Protein AF-A0A9D5SQY1-F1 (afdb_monomer_lite)

pLDDT: mean 90.82, std 10.07, range [55.66, 98.56]

Radius of gyration: 13.97 Å; chains: 1; bounding box: 34×31×27 Å

Foldseek 3Di:
DVVVVCVVVQWDADPVGHIDGNDPPALLVVCLVCVLVCPPPDPVVNVVSLVRNCVRPVVSSVVSVVQCPDPVSGSD

Structure (mmCIF, N/CA/C/O backbone):
data_AF-A0A9D5SQY1-F1
#
_entry.id   AF-A0A9D5SQY1-F1
#
loop_
_atom_site.group_PDB
_atom_site.id
_atom_site.type_symbol
_atom_site.label_atom_id
_atom_site.label_alt_id
_atom_site.label_comp_id
_atom_site.label_asym_id
_atom_site.label_entity_id
_atom_site.label_seq_id
_atom_site.pdbx_PDB_ins_code
_atom_site.Cartn_x
_atom_site.Cartn_y
_atom_site.Cartn_z
_atom_site.occupancy
_atom_site.B_iso_or_equiv
_atom_site.auth_seq_id
_atom_site.auth_comp_id
_atom_site.auth_asym_id
_atom_site.auth_atom_id
_atom_site.pdbx_PDB_model_num
ATOM 1 N N . MET A 1 1 ? -15.933 13.929 11.915 1.00 76.00 1 MET A N 1
ATOM 2 C CA . MET A 1 1 ? -16.935 12.849 11.767 1.00 76.00 1 MET A CA 1
ATOM 3 C C . MET A 1 1 ? -16.406 11.703 10.906 1.00 76.00 1 MET A C 1
ATOM 5 O O . MET A 1 1 ? -16.310 10.599 11.416 1.00 76.00 1 MET A O 1
ATOM 9 N N . LEU A 1 2 ? -15.958 11.955 9.667 1.00 87.56 2 LEU A N 1
ATOM 10 C CA . LEU A 1 2 ? -15.467 10.903 8.758 1.00 87.56 2 LEU A CA 1
ATOM 11 C C . LEU A 1 2 ? -14.286 10.074 9.307 1.00 87.56 2 LEU A C 1
ATOM 13 O O . LEU A 1 2 ? -14.301 8.856 9.199 1.00 87.56 2 LEU A O 1
ATOM 17 N N . THR A 1 3 ? -13.288 10.703 9.935 1.00 86.38 3 THR A N 1
ATOM 18 C CA . THR A 1 3 ? -12.123 9.992 10.503 1.00 86.38 3 THR A CA 1
ATOM 19 C C . THR A 1 3 ? -12.501 9.037 11.634 1.00 86.38 3 THR A C 1
ATOM 21 O O . THR A 1 3 ? -11.956 7.943 11.724 1.00 86.38 3 THR A O 1
ATOM 24 N N . ALA A 1 4 ? -13.455 9.433 12.482 1.00 88.62 4 ALA A N 1
ATOM 25 C CA . ALA A 1 4 ? -13.949 8.577 13.557 1.00 88.62 4 ALA A CA 1
ATOM 26 C C . ALA A 1 4 ? -14.667 7.347 12.982 1.00 88.62 4 ALA A C 1
ATOM 28 O O . ALA A 1 4 ? -14.374 6.232 13.398 1.00 88.62 4 ALA A O 1
ATOM 29 N N . LEU A 1 5 ? -15.498 7.554 11.953 1.00 91.25 5 LEU A N 1
ATOM 30 C CA . LEU A 1 5 ? -16.190 6.478 11.244 1.00 91.25 5 LEU A CA 1
ATOM 31 C C . LEU A 1 5 ? -15.205 5.499 10.585 1.00 91.25 5 LEU A C 1
ATOM 33 O O . LEU A 1 5 ? -15.338 4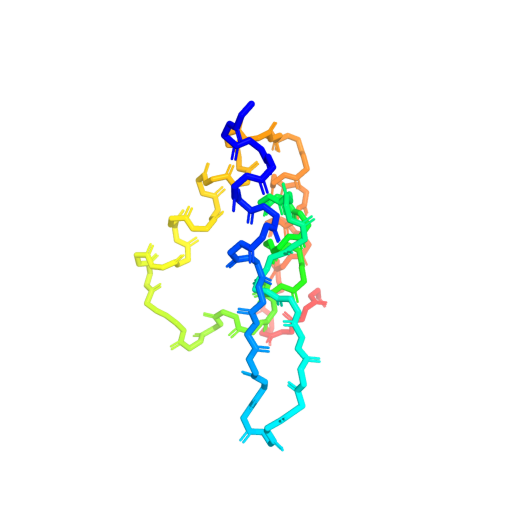.290 10.731 1.00 91.25 5 LEU A O 1
ATOM 37 N N . LYS A 1 6 ? -14.171 6.015 9.906 1.00 90.56 6 LYS A N 1
ATOM 38 C CA . LYS A 1 6 ? -13.107 5.184 9.319 1.00 90.56 6 LYS A CA 1
ATOM 39 C C . LYS A 1 6 ? -12.402 4.334 10.374 1.00 90.56 6 LYS A C 1
ATOM 41 O O . LYS A 1 6 ? -12.096 3.185 10.099 1.00 90.56 6 LYS A O 1
ATOM 46 N N . ARG A 1 7 ? -12.160 4.885 11.568 1.00 89.56 7 ARG A N 1
ATOM 47 C CA . ARG A 1 7 ? -11.507 4.161 12.665 1.00 89.56 7 ARG A CA 1
ATOM 48 C C . ARG A 1 7 ? -12.392 3.055 13.237 1.00 89.56 7 ARG A C 1
ATOM 50 O O . ARG A 1 7 ? -11.877 1.982 13.517 1.00 89.56 7 ARG A O 1
ATOM 57 N N . GLU A 1 8 ? -13.690 3.304 13.395 1.00 91.69 8 GLU A N 1
ATOM 58 C CA . GLU A 1 8 ? -14.649 2.281 13.844 1.00 91.69 8 GLU A CA 1
ATOM 59 C C . GLU A 1 8 ? -14.806 1.140 12.831 1.00 91.69 8 GLU A C 1
ATOM 61 O O . GLU A 1 8 ? -15.000 -0.004 13.224 1.00 91.69 8 GLU A O 1
ATOM 66 N N . LEU A 1 9 ? -14.673 1.434 11.536 1.00 92.81 9 LEU A N 1
ATOM 67 C CA . LEU A 1 9 ? -14.754 0.443 10.459 1.00 92.81 9 LEU A CA 1
ATOM 68 C C . LEU A 1 9 ? -13.411 -0.237 10.137 1.00 92.81 9 LEU A C 1
ATOM 70 O O . LEU A 1 9 ? -13.343 -1.030 9.202 1.00 92.81 9 LEU A O 1
ATOM 74 N N . ASN A 1 10 ? -12.340 0.064 10.875 1.00 94.81 10 ASN A N 1
ATOM 75 C CA . ASN A 1 10 ? -10.992 -0.428 10.582 1.00 94.81 10 ASN A CA 1
ATOM 76 C C . ASN A 1 10 ? -10.683 -1.801 11.204 1.00 94.81 10 ASN A C 1
ATOM 78 O O . ASN A 1 10 ? -9.520 -2.171 11.291 1.00 94.81 10 ASN A O 1
ATOM 82 N N . ASP A 1 11 ? -11.676 -2.550 11.671 1.00 95.31 11 ASP A N 1
ATOM 83 C CA . ASP A 1 11 ? -11.488 -3.883 12.249 1.00 95.31 11 ASP A CA 1
ATOM 84 C C . ASP A 1 11 ? -11.696 -4.987 11.204 1.00 95.31 11 ASP A C 1
ATOM 86 O O . ASP A 1 11 ? -12.618 -4.937 10.392 1.00 95.31 11 ASP A O 1
ATOM 90 N N . THR A 1 12 ? -10.854 -6.017 11.243 1.00 95.12 12 THR A N 1
ATOM 91 C CA . THR A 1 12 ? -10.986 -7.227 10.424 1.00 95.12 12 THR A CA 1
ATOM 92 C C . THR A 1 12 ? -10.397 -8.443 11.149 1.00 95.12 12 THR A C 1
ATOM 94 O O . THR A 1 12 ? -9.956 -8.358 12.299 1.00 95.12 12 THR A O 1
ATOM 97 N N . TYR A 1 13 ? -10.398 -9.594 10.485 1.00 95.75 13 TYR A N 1
ATOM 98 C CA . TYR A 1 13 ? -9.817 -10.831 10.987 1.00 95.75 13 TYR A CA 1
ATOM 99 C C . TYR A 1 13 ? -8.774 -11.361 10.009 1.00 95.75 13 TYR A C 1
ATOM 101 O O . TYR A 1 13 ? -8.935 -11.274 8.792 1.00 95.75 13 TYR A O 1
ATOM 109 N N . THR A 1 14 ? -7.694 -11.914 10.545 1.00 92.88 14 THR A N 1
ATOM 110 C CA . THR A 1 14 ? -6.713 -12.678 9.771 1.00 92.88 14 THR A CA 1
ATOM 111 C C . THR A 1 14 ? -7.303 -14.017 9.316 1.00 92.88 14 THR A C 1
ATOM 113 O O . THR A 1 14 ? -8.346 -14.455 9.801 1.00 92.88 14 THR A O 1
ATOM 116 N N . GLU A 1 15 ? -6.603 -14.726 8.426 1.00 90.25 15 GLU A N 1
ATOM 117 C CA . GLU A 1 15 ? -7.033 -16.038 7.910 1.00 90.25 15 GLU A CA 1
ATOM 118 C C . GLU A 1 15 ? -7.225 -17.101 9.010 1.00 90.25 15 GLU A C 1
ATOM 120 O O . GLU A 1 15 ? -8.032 -18.012 8.860 1.00 90.25 15 GLU A O 1
ATOM 125 N N . ASN A 1 16 ? -6.527 -16.967 10.143 1.00 96.06 16 ASN A N 1
ATOM 126 C CA . ASN A 1 16 ? -6.685 -17.824 11.323 1.00 96.06 16 ASN A CA 1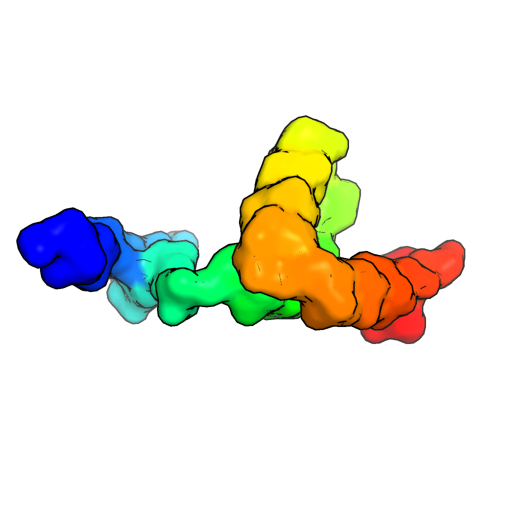
ATOM 127 C C . ASN A 1 16 ? -7.657 -17.261 12.383 1.00 96.06 16 ASN A C 1
ATOM 129 O O . ASN A 1 16 ? -7.677 -17.752 13.511 1.00 96.06 16 ASN A O 1
ATOM 133 N N . GLY A 1 17 ? -8.450 -16.238 12.052 1.00 95.56 17 GLY A N 1
ATOM 134 C CA . GLY A 1 17 ? -9.512 -15.707 12.912 1.00 95.56 17 GLY A CA 1
ATOM 135 C C . GLY A 1 17 ? -9.051 -14.769 14.032 1.00 95.56 17 GLY A C 1
ATOM 136 O O . GLY A 1 17 ? -9.842 -14.458 14.922 1.00 95.56 17 GLY A O 1
ATOM 137 N N . ALA A 1 18 ? -7.802 -14.295 14.019 1.00 96.56 18 ALA A N 1
ATOM 138 C CA . ALA A 1 18 ? -7.336 -13.307 14.990 1.00 96.56 18 ALA A CA 1
ATOM 139 C C . ALA A 1 18 ? -7.793 -11.898 14.585 1.00 96.56 18 ALA A C 1
ATOM 141 O O . ALA A 1 18 ? -7.711 -11.519 13.418 1.00 96.56 18 ALA A O 1
ATOM 142 N N . ARG A 1 19 ? -8.267 -11.104 15.553 1.00 95.62 19 ARG A N 1
ATOM 143 C CA . ARG A 1 19 ? -8.675 -9.713 15.307 1.00 95.62 19 ARG A CA 1
ATOM 144 C C . ARG A 1 19 ? -7.454 -8.860 14.954 1.00 95.62 19 ARG A C 1
ATOM 146 O O . ARG A 1 19 ? -6.457 -8.885 15.673 1.00 95.62 19 ARG A O 1
ATOM 153 N N . THR A 1 20 ? -7.554 -8.083 13.883 1.00 94.38 20 THR A N 1
ATOM 154 C CA . THR A 1 20 ? -6.515 -7.158 13.415 1.00 94.38 20 THR A CA 1
ATOM 155 C C . THR A 1 20 ? -7.146 -5.915 12.790 1.00 94.38 20 THR A C 1
ATOM 157 O O . THR A 1 20 ? -8.351 -5.880 12.552 1.00 94.38 20 THR A O 1
ATOM 160 N N . TYR A 1 21 ? -6.338 -4.897 12.505 1.00 94.44 21 TYR A N 1
ATOM 161 C CA . TYR A 1 21 ? -6.792 -3.737 11.745 1.00 94.44 21 TYR A CA 1
ATOM 162 C C . TYR A 1 21 ? -6.675 -3.965 10.236 1.00 94.44 21 TYR A C 1
ATOM 164 O O . TYR A 1 21 ? -5.763 -4.659 9.780 1.00 94.44 21 TYR A O 1
ATOM 172 N N . LEU A 1 22 ? -7.593 -3.373 9.467 1.00 93.38 22 LEU A N 1
ATOM 173 C CA . LEU A 1 22 ? -7.588 -3.422 8.000 1.00 93.38 22 LEU A CA 1
ATOM 174 C C . LEU A 1 22 ? -6.453 -2.569 7.407 1.00 93.38 22 LEU A C 1
ATOM 176 O O . LEU A 1 22 ? -5.846 -2.947 6.410 1.00 93.38 22 LEU A O 1
ATOM 180 N N . SER A 1 23 ? -6.189 -1.415 8.016 1.00 94.00 23 SER A N 1
ATOM 181 C CA . SER A 1 23 ? -5.241 -0.402 7.554 1.00 94.00 23 SER A CA 1
ATOM 182 C C . SER A 1 23 ? -4.563 0.276 8.745 1.00 94.00 23 SER A C 1
ATOM 184 O O . SER A 1 23 ? -5.132 0.374 9.836 1.00 94.00 23 SER A O 1
ATOM 186 N N . SER A 1 24 ? -3.354 0.794 8.547 1.00 94.06 24 SER A N 1
ATOM 187 C CA . SER A 1 24 ? -2.704 1.696 9.507 1.00 94.06 24 SER A CA 1
ATOM 188 C C . SER A 1 24 ? -3.287 3.118 9.494 1.00 94.06 24 SER A C 1
ATOM 190 O O . SER A 1 24 ? -2.995 3.914 10.388 1.00 94.06 24 SER A O 1
ATOM 192 N N . GLY A 1 25 ? -4.110 3.447 8.494 1.00 94.50 25 GLY A N 1
ATOM 193 C CA . GLY A 1 25 ? -4.618 4.791 8.223 1.00 94.50 25 GLY A CA 1
ATOM 194 C C . GLY A 1 25 ? -3.673 5.668 7.393 1.00 94.50 25 GLY A C 1
ATOM 195 O O . GLY A 1 25 ? -4.035 6.809 7.106 1.00 94.50 25 GLY A O 1
ATOM 196 N N . SER A 1 26 ? -2.500 5.152 7.012 1.00 96.81 26 SER A N 1
ATOM 197 C CA . SER A 1 26 ? -1.560 5.767 6.070 1.00 96.81 26 SER A CA 1
ATOM 198 C C . SER A 1 26 ? -1.353 4.816 4.895 1.00 96.81 26 SER A C 1
ATOM 200 O O . SER A 1 26 ? -0.874 3.695 5.073 1.00 96.81 26 SER A O 1
ATOM 202 N N . ASP A 1 27 ? -1.681 5.273 3.691 1.00 97.88 27 ASP A N 1
ATOM 203 C CA . ASP A 1 27 ? -1.466 4.534 2.449 1.00 97.88 27 ASP A CA 1
ATOM 204 C C . ASP A 1 27 ? 0.035 4.283 2.217 1.00 97.88 27 ASP A C 1
ATOM 206 O O . ASP A 1 27 ? 0.424 3.221 1.734 1.00 97.88 27 ASP A O 1
ATOM 210 N N . CYS A 1 28 ? 0.905 5.219 2.616 1.00 98.06 28 CYS A N 1
ATOM 211 C CA . CYS A 1 28 ? 2.359 5.037 2.580 1.00 98.06 28 CYS A CA 1
ATOM 212 C C . CYS A 1 28 ? 2.835 3.878 3.463 1.00 98.06 28 CYS A C 1
ATOM 214 O O . CYS A 1 28 ? 3.665 3.073 3.028 1.00 98.06 28 CYS A O 1
ATOM 216 N N . LEU A 1 29 ? 2.336 3.796 4.699 1.00 97.44 29 LEU A N 1
ATOM 217 C CA . LEU A 1 29 ? 2.712 2.728 5.626 1.00 97.44 29 LEU A CA 1
ATOM 218 C C . LEU A 1 29 ? 2.100 1.385 5.207 1.00 97.44 29 LEU A C 1
ATOM 220 O O . LEU A 1 29 ? 2.787 0.364 5.249 1.00 97.44 29 LEU A O 1
ATOM 224 N N . ASP A 1 30 ? 0.856 1.391 4.731 1.00 96.69 30 ASP A N 1
ATOM 225 C CA . ASP A 1 30 ? 0.181 0.196 4.218 1.00 96.69 30 ASP A CA 1
ATOM 226 C C . ASP A 1 30 ? 0.883 -0.358 2.971 1.00 96.69 30 ASP A C 1
ATOM 228 O O . ASP A 1 30 ? 1.101 -1.571 2.860 1.00 96.69 30 ASP A O 1
ATOM 232 N N . LEU A 1 31 ? 1.301 0.517 2.048 1.00 96.25 31 LEU A N 1
ATOM 233 C CA . LEU A 1 31 ? 2.114 0.124 0.902 1.00 96.25 31 LEU A CA 1
ATOM 234 C C . LEU A 1 31 ? 3.439 -0.472 1.373 1.00 96.25 31 LEU A C 1
ATOM 236 O O . LEU A 1 31 ? 3.778 -1.576 0.960 1.00 96.25 31 LEU A O 1
ATOM 240 N N . PHE A 1 32 ? 4.175 0.209 2.254 1.00 95.50 32 PHE A N 1
ATOM 241 C CA . PHE A 1 32 ? 5.467 -0.279 2.743 1.00 95.50 32 PHE A CA 1
ATOM 242 C C . PHE A 1 32 ? 5.364 -1.667 3.393 1.00 95.50 32 PHE A C 1
ATOM 244 O O . PHE A 1 32 ? 6.186 -2.539 3.112 1.00 95.50 32 PHE A O 1
ATOM 251 N N . ALA A 1 33 ? 4.331 -1.901 4.204 1.00 93.94 33 ALA A N 1
ATOM 252 C CA . ALA A 1 33 ? 4.111 -3.184 4.866 1.00 93.94 33 ALA A CA 1
ATOM 253 C C . ALA A 1 33 ? 3.768 -4.323 3.890 1.00 93.94 33 ALA A C 1
ATOM 255 O O . ALA A 1 33 ? 4.078 -5.482 4.163 1.00 93.94 33 ALA A O 1
ATOM 256 N N . THR A 1 34 ? 3.125 -4.014 2.759 1.00 92.75 34 THR A N 1
ATOM 257 C CA . THR A 1 34 ? 2.578 -5.031 1.845 1.00 92.75 34 THR A CA 1
ATOM 258 C C . THR A 1 34 ? 3.363 -5.206 0.549 1.00 92.75 34 THR A C 1
ATOM 260 O O . THR A 1 34 ? 3.250 -6.263 -0.070 1.00 92.75 34 THR A O 1
ATOM 263 N N . ILE A 1 35 ? 4.196 -4.238 0.146 1.00 91.69 35 ILE A N 1
ATOM 264 C CA . ILE A 1 35 ? 4.809 -4.184 -1.193 1.00 91.69 35 ILE A CA 1
ATOM 265 C C . ILE A 1 35 ? 5.610 -5.442 -1.554 1.00 91.69 35 ILE A C 1
ATOM 267 O O . ILE A 1 35 ? 5.560 -5.907 -2.689 1.00 91.69 35 ILE A O 1
ATOM 271 N N . GLY A 1 36 ? 6.278 -6.065 -0.580 1.00 87.75 36 GLY A N 1
ATOM 272 C CA . GLY A 1 36 ? 7.034 -7.302 -0.800 1.00 87.75 36 GLY A CA 1
ATOM 273 C C . GLY A 1 36 ? 6.185 -8.544 -1.073 1.00 87.75 36 GLY A C 1
ATOM 274 O O . GLY A 1 36 ? 6.710 -9.535 -1.578 1.00 87.75 36 GLY A O 1
ATOM 275 N N . ALA A 1 37 ? 4.893 -8.503 -0.755 1.00 88.44 37 ALA A N 1
ATOM 276 C CA . ALA A 1 37 ? 3.936 -9.581 -0.989 1.00 88.44 37 ALA A CA 1
ATOM 277 C C . ALA A 1 37 ? 3.070 -9.348 -2.242 1.00 88.44 37 ALA A C 1
ATOM 279 O O . ALA A 1 37 ? 2.241 -10.192 -2.576 1.00 88.44 37 ALA A O 1
ATOM 280 N N . LEU A 1 38 ? 3.257 -8.234 -2.960 1.00 89.69 38 LEU A N 1
ATOM 281 C CA . LEU A 1 38 ? 2.417 -7.879 -4.108 1.00 89.69 38 LEU A CA 1
ATOM 282 C C . LEU A 1 38 ? 2.762 -8.627 -5.409 1.00 89.69 38 LEU A C 1
ATOM 284 O O . LEU A 1 38 ? 2.037 -8.486 -6.383 1.00 89.69 38 LEU A O 1
ATOM 288 N N . ARG A 1 39 ? 3.815 -9.459 -5.442 1.00 84.50 39 ARG A N 1
ATOM 289 C CA . ARG A 1 39 ? 4.307 -10.125 -6.673 1.00 84.50 39 ARG A CA 1
ATOM 290 C C . ARG A 1 39 ? 3.268 -10.982 -7.407 1.00 84.50 39 ARG A C 1
ATOM 292 O O . ARG A 1 39 ? 3.408 -11.199 -8.602 1.00 84.50 39 ARG A O 1
ATOM 299 N N . SER A 1 40 ? 2.285 -11.519 -6.688 1.00 88.50 40 SER A N 1
ATOM 300 C CA . SER A 1 40 ? 1.214 -12.359 -7.239 1.00 88.50 40 SER A CA 1
ATOM 301 C C . SER A 1 40 ? -0.121 -11.624 -7.394 1.00 88.50 40 SER A C 1
ATOM 303 O O . SER A 1 40 ? -1.129 -12.252 -7.715 1.00 88.50 40 SER A O 1
ATOM 305 N N . ARG A 1 41 ? -0.154 -10.315 -7.118 1.00 91.44 41 ARG A N 1
ATOM 306 C CA . ARG A 1 41 ? -1.348 -9.475 -7.263 1.00 91.44 41 ARG A CA 1
ATOM 307 C C . ARG A 1 41 ? -1.444 -8.926 -8.680 1.00 91.44 41 ARG A C 1
ATOM 309 O O . ARG A 1 41 ? -0.477 -8.985 -9.433 1.00 91.44 41 ARG A O 1
ATOM 316 N N . SER A 1 42 ? -2.630 -8.449 -9.051 1.00 95.38 42 SER A N 1
ATOM 317 C CA . SER A 1 42 ? -2.832 -7.878 -10.380 1.00 95.38 42 SER A CA 1
ATOM 318 C C . SER A 1 42 ? -2.131 -6.526 -10.500 1.00 95.38 42 SER A C 1
ATOM 320 O O . SER A 1 42 ? -1.982 -5.805 -9.507 1.00 95.38 42 SER A O 1
ATOM 322 N N . ASP A 1 43 ? -1.734 -6.170 -11.719 1.00 93.62 43 ASP A N 1
ATOM 323 C CA . ASP A 1 43 ? -1.084 -4.889 -11.999 1.00 93.62 43 ASP A CA 1
ATOM 324 C C . ASP A 1 43 ? -1.964 -3.715 -11.550 1.00 93.62 43 ASP A C 1
ATOM 326 O O . ASP A 1 43 ? -1.462 -2.743 -10.989 1.00 93.62 43 ASP A O 1
ATOM 330 N N . GLU A 1 44 ? -3.286 -3.822 -11.704 1.00 97.12 44 GLU A N 1
ATOM 331 C CA . GLU A 1 44 ? -4.234 -2.796 -11.268 1.00 97.12 44 GLU A CA 1
ATOM 332 C C . GLU A 1 44 ? -4.206 -2.594 -9.750 1.00 97.12 44 GLU A C 1
ATOM 334 O O . GLU A 1 44 ? -4.207 -1.453 -9.288 1.00 97.12 44 GLU A O 1
ATOM 339 N N . GLU A 1 45 ? -4.148 -3.677 -8.966 1.00 95.56 45 GLU A N 1
ATOM 340 C CA . GLU A 1 45 ? -4.070 -3.587 -7.504 1.00 95.56 45 GLU A CA 1
ATOM 341 C C . GLU A 1 45 ? -2.746 -2.948 -7.062 1.00 95.56 45 GLU A C 1
ATOM 343 O O . GLU A 1 45 ? -2.722 -2.110 -6.157 1.00 95.56 45 GLU A O 1
ATOM 348 N N . ILE A 1 46 ? -1.641 -3.317 -7.716 1.00 94.44 46 ILE A N 1
ATOM 349 C CA . ILE A 1 46 ? -0.315 -2.751 -7.444 1.00 94.44 46 ILE A CA 1
ATOM 350 C C . ILE A 1 46 ? -0.309 -1.248 -7.743 1.00 94.44 46 ILE A C 1
ATOM 352 O O . ILE A 1 46 ? 0.137 -0.452 -6.910 1.00 94.44 46 ILE A O 1
ATOM 356 N N . ILE A 1 47 ? -0.826 -0.860 -8.911 1.00 96.06 47 ILE A N 1
ATOM 357 C CA . ILE A 1 47 ? -0.888 0.533 -9.358 1.00 96.06 47 ILE A CA 1
ATOM 358 C C . ILE A 1 47 ? -1.773 1.356 -8.421 1.00 96.06 47 ILE A C 1
ATOM 360 O O . ILE A 1 47 ? -1.346 2.423 -7.987 1.00 96.06 47 ILE A O 1
ATOM 364 N N . ASP A 1 48 ? -2.966 0.877 -8.062 1.00 97.88 48 ASP A N 1
ATOM 365 C CA . ASP A 1 48 ? -3.882 1.612 -7.182 1.00 97.88 48 ASP A CA 1
ATOM 366 C C . ASP A 1 48 ? -3.265 1.863 -5.797 1.00 97.88 48 ASP A C 1
ATOM 368 O O . ASP A 1 48 ? -3.244 3.001 -5.320 1.00 97.88 48 ASP A O 1
ATOM 372 N N . ARG A 1 49 ? -2.661 0.838 -5.180 1.00 96.75 49 ARG A N 1
ATOM 373 C CA . ARG A 1 49 ? -1.959 0.985 -3.891 1.00 96.75 49 ARG A CA 1
ATOM 374 C C . ARG A 1 49 ? -0.814 1.994 -3.980 1.00 96.75 49 ARG A C 1
ATOM 376 O O . ARG A 1 49 ? -0.673 2.842 -3.097 1.00 96.75 49 ARG A O 1
ATOM 383 N N . PHE A 1 50 ? -0.012 1.928 -5.044 1.00 97.00 50 PHE A N 1
ATOM 384 C CA . PHE A 1 50 ? 1.071 2.886 -5.257 1.00 97.00 50 PHE A CA 1
ATOM 385 C C . PHE A 1 50 ? 0.543 4.311 -5.453 1.00 97.00 50 PHE A C 1
ATOM 387 O O . PHE A 1 50 ? 1.068 5.239 -4.843 1.00 97.00 50 PHE A O 1
ATOM 394 N N . MET A 1 51 ? -0.509 4.494 -6.252 1.00 98.38 51 MET A N 1
ATOM 395 C CA . MET A 1 51 ? -1.089 5.809 -6.532 1.00 98.38 51 MET A CA 1
ATOM 396 C C . MET A 1 51 ? -1.671 6.467 -5.280 1.00 98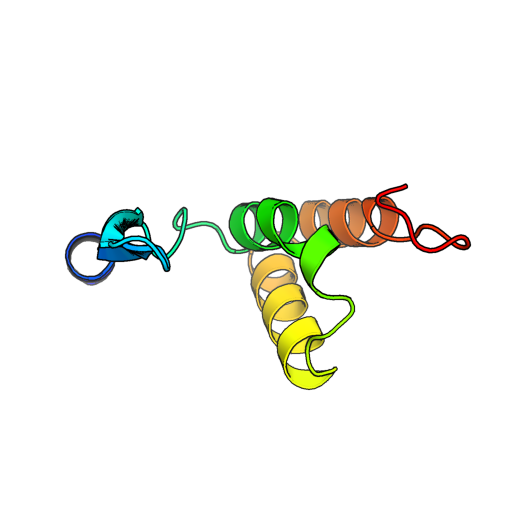.38 51 MET A C 1
ATOM 398 O O . MET A 1 51 ? -1.497 7.673 -5.106 1.00 98.38 51 MET A O 1
ATOM 402 N N . ARG A 1 52 ? -2.299 5.701 -4.381 1.00 98.12 52 ARG A N 1
ATOM 403 C CA . ARG A 1 52 ? -2.774 6.217 -3.085 1.00 98.12 52 ARG A CA 1
ATOM 404 C C . ARG A 1 52 ? -1.618 6.684 -2.203 1.00 98.12 52 ARG A C 1
ATOM 406 O O . ARG A 1 52 ? -1.616 7.828 -1.757 1.00 98.12 52 ARG A O 1
ATOM 413 N N . ALA A 1 53 ? -0.586 5.853 -2.046 1.00 98.38 53 ALA A N 1
ATOM 414 C CA . ALA A 1 53 ? 0.615 6.230 -1.301 1.00 98.38 53 ALA A CA 1
ATOM 415 C C . ALA A 1 53 ? 1.318 7.448 -1.923 1.00 98.38 53 ALA A C 1
ATOM 417 O O . ALA A 1 53 ? 1.773 8.339 -1.210 1.00 98.38 53 ALA A O 1
ATOM 418 N N . TYR A 1 54 ? 1.387 7.516 -3.254 1.00 98.31 54 TYR A N 1
ATOM 419 C CA . TYR A 1 54 ? 1.976 8.644 -3.969 1.00 98.31 54 TYR A CA 1
ATOM 420 C C . TYR A 1 54 ? 1.161 9.927 -3.778 1.00 98.31 54 TYR A C 1
ATOM 422 O O . TYR A 1 54 ? 1.747 10.992 -3.598 1.00 98.31 54 TYR A O 1
ATOM 430 N N . ALA A 1 55 ? -0.171 9.840 -3.771 1.00 98.56 55 ALA A N 1
ATOM 431 C CA . ALA A 1 55 ? -1.047 10.972 -3.480 1.00 98.56 55 ALA A CA 1
ATOM 432 C C . ALA A 1 55 ? -0.901 11.467 -2.028 1.00 98.56 55 ALA A C 1
ATOM 434 O O . ALA A 1 55 ? -0.974 12.672 -1.794 1.00 98.56 55 ALA A O 1
ATOM 435 N N . GLU A 1 56 ? -0.665 10.566 -1.068 1.00 98.25 56 GLU A N 1
ATOM 436 C CA . GLU A 1 56 ? -0.374 10.925 0.326 1.00 98.25 56 GLU A CA 1
ATOM 437 C C . GLU A 1 56 ? 1.013 11.574 0.471 1.00 98.25 56 GLU A C 1
ATOM 439 O O . GLU A 1 56 ? 1.143 12.651 1.055 1.00 98.25 56 GLU A O 1
ATOM 444 N N . ASN A 1 57 ? 2.063 10.928 -0.045 1.00 98.56 57 ASN A N 1
ATOM 445 C CA . ASN A 1 57 ? 3.431 11.433 0.017 1.00 98.56 57 ASN A CA 1
ATOM 446 C C . ASN A 1 57 ? 4.292 10.891 -1.143 1.00 98.56 57 ASN A C 1
ATOM 448 O O . ASN A 1 57 ? 4.841 9.785 -1.050 1.00 98.56 57 ASN A O 1
ATOM 452 N N . PRO A 1 58 ? 4.524 11.698 -2.196 1.00 98.38 58 PRO A N 1
ATOM 453 C CA . PRO A 1 58 ? 5.313 11.287 -3.356 1.00 98.38 58 PRO A CA 1
ATOM 454 C C . PRO A 1 58 ? 6.733 10.829 -3.007 1.00 98.38 58 PRO A C 1
ATOM 456 O O . PRO A 1 58 ? 7.243 9.864 -3.573 1.00 98.38 58 PRO A O 1
ATOM 459 N N . LEU A 1 59 ? 7.390 11.506 -2.057 1.00 98.31 59 LEU A N 1
ATOM 460 C CA . LEU A 1 59 ? 8.774 11.208 -1.693 1.00 98.31 59 LEU A CA 1
ATOM 461 C C . LEU A 1 59 ? 8.891 9.838 -1.017 1.00 98.31 59 LEU A C 1
ATOM 463 O O . LEU A 1 59 ? 9.807 9.078 -1.332 1.00 98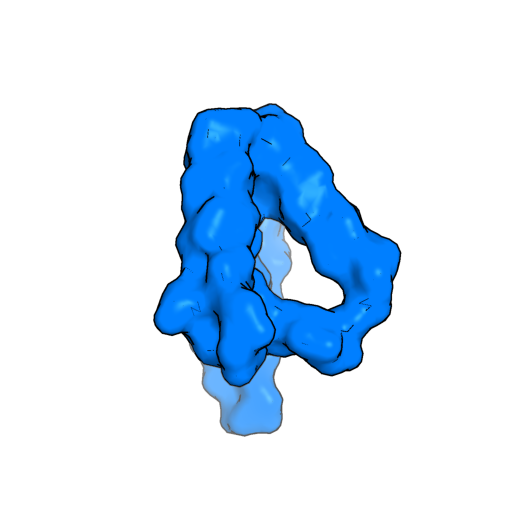.31 59 LEU A O 1
ATOM 467 N N . LEU A 1 60 ? 7.987 9.526 -0.086 1.00 97.94 60 LEU A N 1
ATOM 468 C CA . LEU A 1 60 ? 7.972 8.227 0.585 1.00 97.94 60 LEU A CA 1
ATOM 469 C C . LEU A 1 60 ? 7.550 7.115 -0.371 1.00 97.94 60 LEU A C 1
ATOM 471 O O . LEU A 1 60 ? 8.235 6.098 -0.426 1.00 97.94 60 LEU A O 1
ATOM 475 N N . ALA A 1 61 ? 6.508 7.326 -1.177 1.00 97.81 61 ALA A N 1
ATOM 476 C CA . ALA A 1 61 ? 6.060 6.344 -2.161 1.00 97.81 61 ALA A CA 1
ATOM 477 C C . ALA A 1 61 ? 7.181 5.963 -3.138 1.00 97.81 61 ALA A C 1
ATOM 479 O O . ALA A 1 61 ? 7.452 4.778 -3.337 1.00 97.81 61 ALA A O 1
ATOM 480 N N . MET A 1 62 ? 7.902 6.950 -3.682 1.00 96.75 62 M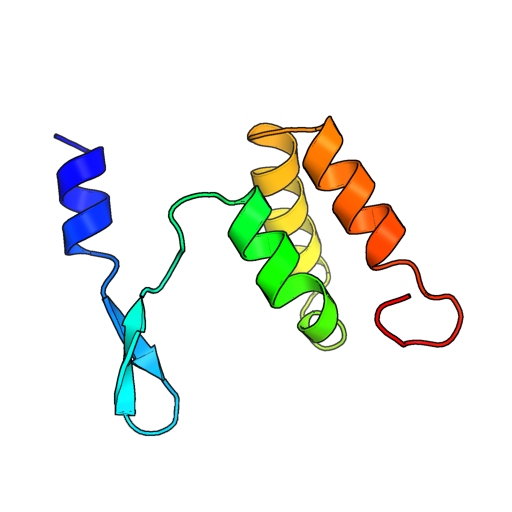ET A N 1
ATOM 481 C CA . MET A 1 62 ? 9.034 6.685 -4.573 1.00 96.75 62 MET A CA 1
ATOM 482 C C . MET A 1 62 ? 10.167 5.944 -3.859 1.00 96.75 62 MET A C 1
ATOM 484 O O . MET A 1 62 ? 10.711 4.993 -4.417 1.00 96.75 62 MET A O 1
ATOM 488 N N . LYS A 1 63 ? 10.512 6.320 -2.620 1.00 95.75 63 LYS A N 1
ATOM 489 C CA . LYS A 1 63 ? 11.513 5.584 -1.825 1.00 95.75 63 LYS A CA 1
ATOM 490 C C . LYS A 1 63 ? 11.102 4.128 -1.603 1.00 95.75 63 LYS A C 1
ATOM 492 O O . LYS A 1 63 ? 11.939 3.247 -1.768 1.00 95.75 63 LYS A O 1
ATOM 497 N N . THR A 1 64 ? 9.833 3.875 -1.292 1.00 94.62 64 THR A N 1
ATOM 498 C CA . THR A 1 64 ? 9.279 2.524 -1.127 1.00 94.62 64 THR A CA 1
ATOM 499 C C . THR A 1 64 ? 9.324 1.733 -2.435 1.00 94.62 64 THR A C 1
ATOM 501 O O . THR A 1 64 ? 9.718 0.569 -2.429 1.00 94.62 64 THR A O 1
ATOM 504 N N . LEU A 1 65 ? 9.014 2.364 -3.572 1.00 92.25 65 LEU A N 1
ATOM 505 C CA . LEU A 1 65 ? 9.126 1.737 -4.891 1.00 92.25 65 LEU A CA 1
ATOM 506 C C . LEU A 1 65 ? 10.573 1.337 -5.211 1.00 92.25 65 LEU A C 1
ATOM 508 O O . LEU A 1 65 ? 10.815 0.215 -5.646 1.00 92.25 65 LEU A O 1
ATOM 512 N N . PHE A 1 66 ? 11.543 2.222 -4.964 1.00 90.25 66 PHE A N 1
ATOM 513 C CA . PHE A 1 66 ? 12.961 1.898 -5.153 1.00 90.25 66 PHE A CA 1
ATOM 514 C C . PHE A 1 66 ? 13.451 0.826 -4.179 1.00 90.25 66 PHE A C 1
ATOM 516 O O . PHE A 1 66 ? 14.256 -0.011 -4.573 1.00 90.25 66 PHE A O 1
ATOM 523 N N . TYR A 1 67 ? 12.951 0.827 -2.942 1.00 89.00 67 TYR A N 1
ATOM 524 C CA . TYR A 1 67 ? 13.238 -0.210 -1.954 1.00 89.00 67 TYR A CA 1
ATOM 525 C C . TYR A 1 67 ? 12.742 -1.592 -2.409 1.00 89.00 67 TYR A C 1
ATOM 527 O O . TYR A 1 67 ? 13.462 -2.574 -2.273 1.00 89.00 67 TYR A O 1
ATOM 535 N N . ALA A 1 68 ? 11.552 -1.674 -3.007 1.00 87.62 68 ALA A N 1
ATOM 536 C CA . ALA A 1 68 ? 11.003 -2.932 -3.513 1.00 87.62 68 ALA A CA 1
ATOM 537 C C . ALA A 1 68 ? 11.624 -3.404 -4.843 1.00 87.62 68 ALA A C 1
ATOM 539 O O . ALA A 1 68 ? 11.363 -4.526 -5.278 1.00 87.62 68 ALA A O 1
ATOM 540 N N . ARG A 1 69 ? 12.435 -2.567 -5.502 1.00 79.25 69 ARG A N 1
ATOM 541 C CA . ARG A 1 69 ? 13.032 -2.833 -6.817 1.00 79.25 69 ARG A CA 1
ATOM 542 C C . ARG A 1 69 ? 14.263 -3.748 -6.715 1.00 79.25 69 ARG A C 1
ATOM 544 O O . ARG A 1 69 ? 15.360 -3.330 -7.089 1.00 79.25 69 ARG A O 1
ATOM 551 N N . ASP A 1 70 ? 14.089 -4.989 -6.259 1.00 71.00 70 ASP A N 1
ATOM 552 C CA . ASP A 1 70 ? 15.111 -6.032 -6.438 1.00 71.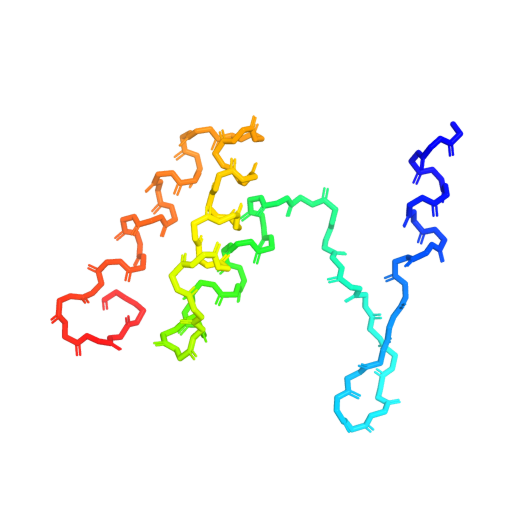00 70 ASP A CA 1
ATOM 553 C C . ASP A 1 70 ? 14.999 -6.646 -7.837 1.00 71.00 70 ASP A C 1
ATOM 555 O O . ASP A 1 70 ? 13.966 -7.193 -8.228 1.00 71.00 70 ASP A O 1
ATOM 559 N N . VAL A 1 71 ? 16.101 -6.614 -8.579 1.00 61.91 71 VAL A N 1
ATOM 560 C CA . VAL A 1 71 ? 16.234 -7.249 -9.896 1.00 61.91 71 VAL A CA 1
ATOM 561 C C . VAL A 1 71 ? 16.234 -8.787 -9.823 1.00 61.91 71 VAL A C 1
ATOM 563 O O . VAL A 1 71 ? 16.038 -9.450 -10.838 1.00 61.91 71 VAL A O 1
ATOM 566 N N . ARG A 1 72 ? 16.446 -9.370 -8.635 1.00 64.44 72 ARG A N 1
ATOM 567 C CA . ARG A 1 72 ? 16.525 -10.822 -8.381 1.00 64.44 72 ARG A CA 1
ATOM 568 C C . ARG A 1 72 ? 15.298 -11.395 -7.665 1.00 64.44 72 ARG A C 1
ATOM 570 O O . ARG A 1 72 ? 15.278 -12.588 -7.374 1.00 64.44 72 ARG A O 1
ATOM 577 N N . GLY A 1 73 ? 14.261 -10.588 -7.437 1.00 59.00 73 GLY A N 1
ATOM 578 C CA . GLY A 1 73 ? 12.965 -11.060 -6.938 1.00 59.00 73 GLY A CA 1
ATOM 579 C C . GLY A 1 73 ? 12.801 -11.099 -5.413 1.00 59.00 73 GLY A C 1
ATOM 580 O O . GLY A 1 73 ? 11.809 -11.651 -4.943 1.00 59.00 73 GLY A O 1
ATOM 581 N N . GLY A 1 74 ? 13.712 -10.510 -4.636 1.00 63.97 74 GLY A N 1
ATOM 582 C CA . GLY A 1 74 ? 13.609 -10.264 -3.193 1.00 63.97 74 GLY A CA 1
ATOM 583 C C . GLY A 1 74 ? 13.015 -8.893 -2.825 1.00 63.97 74 GLY A C 1
ATOM 584 O O . GLY A 1 74 ? 12.438 -8.199 -3.664 1.00 63.97 74 GLY A O 1
ATOM 585 N N . LEU A 1 75 ? 13.053 -8.547 -1.532 1.00 61.53 75 LEU A N 1
ATOM 586 C CA . LEU A 1 75 ? 12.780 -7.201 -0.996 1.00 61.53 75 LEU A CA 1
ATOM 587 C C . LEU A 1 75 ? 14.140 -6.492 -0.843 1.00 61.53 75 LEU A C 1
ATOM 589 O O . LEU A 1 75 ? 14.698 -6.461 0.254 1.00 61.53 75 LEU A O 1
ATOM 593 N N . GLY A 1 76 ? 14.684 -5.997 -1.957 1.00 55.66 76 GLY A N 1
ATOM 594 C CA . GLY A 1 76 ? 16.021 -5.386 -2.043 1.00 55.66 76 GLY A CA 1
ATOM 595 C C . GLY A 1 76 ? 17.099 -6.290 -2.628 1.00 55.66 76 GLY A C 1
ATOM 596 O O . GLY A 1 76 ? 17.532 -7.229 -1.926 1.00 55.66 76 GLY A O 1
#

Sequence (76 aa):
MLTALKRELNDTYTENGARTYLSSGSDCLDLFATIGALRSRSDEEIIDRFMRAYAENPLLAMKTLFYARDVRGGLG

Secondary structure (DSSP, 8-state):
-HHHHHHHT-EEE-TTS-EEES--S-HHHHHHHHGGGGGGS-HHHHHHHHHHHHHH-HHHHHHHHHHH--TTSS--

=== Feature glossary ===
Feature key, reading from the visual/contextual features back to the raw sequence:

Rendered structure images. Structure images are PyMOL renders from six orthogonal camera directions. Cartoon representation draws helices as coils and strands as arrows; sticks shows the backbone as bonds; surface shows the solvent-excluded envelope. Rainbow coloring maps sequence position to hue (blue→red, N→C); chain coloring assigns a distinct color per polypeptide.

Contact-map, Ramachandran, and PAE plots. Three diagnostic plots accompany the record. The Cα contact map visualizes the tertiary structure as a 2D adjacency matrix (8 Å cutoff, sequence-local contacts suppressed). The Ramachandran plot shows the distribution of backbone (φ, ψ) torsions, with points in the α and β basins reflecting secondary structure content. The PAE plot shows AlphaFold's inter-residue confidence as a color matrix.

InterPro / GO / CATH / organism. The annotation block draws on four external resources. InterPro: which protein families and domains the sequence belongs to. GO: standardized terms for what the protein does, what process it participates in, and where in the cell it acts. CATH: which structural fold it has in the CATH hierarchy. Organism: the species of origin.

Nearest PDB structures. Structural nearest neighbors (via Foldseek easy-search vs the PDB). Reported per hit: target PDB id, E-value, and alignment TM-score. A TM-score above ~0.5 is the conventional threshold for 'same fold'.

Predicted aligned error. Predicted aligned error is AlphaFold's pairwise confidence. Unlike pLDDT (per-residue), PAE is per-residue-pair and captures whether two parts of the structure are correctly placed relative to each other. Units are ångströms of expected positional error.

Solvent-accessible surface area. SASA measures how much of the protein is reachable by solvent. It is computed by rolling a water-sized probe over the atomic surface and summing the exposed area (Å²). Per-residue SASA distinguishes core (buried, low SASA) from surface (exposed, high SASA) residues; total SASA is a whole-molecule size measure.

B-factor. Crystallographic B-factors measure how much each atom's electron density is smeared out, in Å². They rise in mobile loops and surface residues and fall in the buried interior. In AlphaFold models this column is repurposed to hold pLDDT instead.

pLDDT. For AlphaFold models, the B-factor field carries pLDDT — the model's own estimate of local accuracy on a 0–100 scale. Regions with pLDDT<50 should be treated as essentially unmodeled; they often correspond to intrinsically disordered segments.

Backbone torsions (φ/ψ). φ (phi) and ψ (psi) are the two rotatable backbone dihedrals per residue: φ is the C(i-1)–N–Cα–C torsion, ψ is the N–Cα–C–N(i+1) torsion, both in degrees on (−180°, 180°]. α-helical residues cluster near (−60°, −45°); β-strand residues near (−120°, +130°). A Ramachandran plot is simply a scatter of (φ, ψ) for every residue.

Radius of gyration, Cα contacts, bounding box. Radius of gyration (Rg) is the root-mean-square distance of Cα atoms from their centroid — a single number for overall size and compactness. A globular domain of N residues has Rg ≈ 2.2·N^0.38 Å; an extended or disordered chain has a much larger Rg. The Cα contact count is the number of residue pairs whose Cα atoms are within 8 Å and are more than four positions apart in sequence — a standard proxy for tertiary packing density. The bounding box is the smallest axis-aligned box enclosing all Cα atoms.

Secondary structure (3-state, P-SEA). Three-state secondary structure (P-SEA) collapses the eight DSSP classes into helix (a), strand (b), and coil (c). P-SEA assigns these from Cα geometry alone — distances and angles — without requiring backbone oxygens, so it works on any Cα trace.

Secondary structure (8-state, DSSP). Secondary structure is the local, repeating backbone conformation. DSSP classifies it into eight states by reading the hydrogen-bond network: three helix types (H, G, I), two β types (E, B), two non-regular types (T, S), and unstructured coil (-).

Foldseek 3Di. The Foldseek 3Di string encodes local tertiary geometry as a 20-letter alphabet — one character per residue — derived from the relative positions of nearby Cα atoms. Unlike the amino-acid sequence, 3Di is a direct function of the 3D structure, so two proteins with the same fold have similar 3Di strings even at low sequence identity.

mmCIF coordinates. Structure coordinates are given as an mmCIF _atom_site loop: one row per atom with element, residue name, chain id, sequence number, and x/y/z position in Å. Only the four main-chain atoms per residue are included here; side chains are omitted to keep the record compact.

Sequence. This is the polypeptide sequence — one letter per residue, N-terminus first. Length ranges from a few dozen residues for small domains to over a thousand for large multi-domain proteins.